Protein AF-A0A1G3B1I6-F1 (afdb_monomer)

Secondary structure (DSSP, 8-state):
-------EEETTT--EES-GGG-SSEEEGGG-EE-TTT--EESSTT---HHHHHH--EEETTT--EESSGGG-SSEEE----------------

Nearest PDB structures (foldseek):
  2apo-assembly1_B  TM=5.116E-01  e=6.589E+00  Methanocaldococcus jannaschii
  4ywl-assembly1_A  TM=2.552E-01  e=3.883E+00  Pyrococcus furiosus DSM 3638

Radius of gyration: 21.45 Å; Cα contacts (8 Å, |Δi|>4): 124; chains: 1; bounding box: 69×38×49 Å

Sequence (94 aa):
MAKASGSYICGTCGITTTGKGHLCNPVKLEKLTVCKHCGRLADNPRHVCVPMVLKVRYACGNCGRVATARTSLCNPQPIPKAIKKPTKVGARAR

pLDDT: mean 73.26, std 13.34, range [39.97, 92.62]

Mean predicted aligned error: 13.27 Å

Solvent-accessible surface area (backbone atoms only — not comparable to full-atom values): 6120 Å² total; per-residue (Å²): 136,88,78,73,87,48,55,23,27,19,76,85,76,67,54,71,38,63,54,64,89,83,38,96,41,64,37,54,50,91,58,44,43,70,37,91,82,76,72,46,77,31,75,49,97,81,68,78,49,74,72,47,61,76,55,40,41,25,30,16,78,85,76,68,53,71,28,68,49,56,88,80,38,96,43,60,36,76,54,87,73,88,70,79,72,85,74,80,77,75,83,76,88,130

Foldseek 3Di:
DPDDQFWWAAPVPRDIDSDPPPHPRTDGPVQWDQDPQPRDTDNDPLDQDPSNVVQWFWAAPPPRRTDNDPVVYPHTDGDDDPPPPPPPPDDDDD

Structure (mmCIF, N/CA/C/O backbone):
data_AF-A0A1G3B1I6-F1
#
_entry.id   AF-A0A1G3B1I6-F1
#
loop_
_atom_site.group_PDB
_atom_site.id
_atom_site.type_symbol
_atom_site.label_atom_id
_atom_site.label_alt_id
_atom_site.label_comp_id
_atom_site.label_asym_id
_atom_site.label_entity_id
_atom_site.label_seq_id
_atom_site.pdbx_PDB_ins_code
_atom_site.Cartn_x
_atom_site.Cartn_y
_atom_site.Cartn_z
_atom_site.occupancy
_atom_site.B_iso_or_equiv
_atom_site.auth_seq_id
_atom_site.auth_comp_id
_atom_site.auth_asym_id
_atom_site.auth_atom_id
_atom_site.pdbx_PDB_model_num
ATOM 1 N N . MET A 1 1 ? 32.570 3.166 -25.161 1.00 39.97 1 MET A N 1
ATOM 2 C CA . MET A 1 1 ? 31.651 3.602 -24.080 1.00 39.97 1 MET A CA 1
ATOM 3 C C . MET A 1 1 ? 30.945 2.376 -23.477 1.00 39.97 1 MET A C 1
ATOM 5 O O . MET A 1 1 ? 29.805 2.101 -23.827 1.00 39.97 1 MET A O 1
ATOM 9 N N . ALA A 1 2 ? 31.608 1.588 -22.622 1.00 43.97 2 ALA A N 1
ATOM 10 C CA . ALA A 1 2 ? 30.989 0.409 -21.996 1.00 43.97 2 ALA A CA 1
ATOM 11 C C . ALA A 1 2 ? 30.220 0.843 -20.737 1.00 43.97 2 ALA A C 1
ATOM 13 O O . ALA A 1 2 ? 30.799 1.225 -19.723 1.00 43.97 2 ALA A O 1
ATOM 14 N N . LYS A 1 3 ? 28.893 0.900 -20.851 1.00 45.50 3 LYS A N 1
ATOM 15 C CA . LYS A 1 3 ? 27.987 1.516 -19.878 1.00 45.50 3 LYS A CA 1
ATOM 16 C C . LYS A 1 3 ? 27.633 0.514 -18.772 1.00 45.50 3 LYS A C 1
ATOM 18 O O . LYS A 1 3 ? 26.852 -0.393 -19.017 1.00 45.50 3 LYS A O 1
ATOM 23 N N . ALA A 1 4 ? 28.196 0.731 -17.580 1.00 47.03 4 ALA A N 1
ATOM 24 C CA . ALA A 1 4 ? 27.761 0.271 -16.254 1.00 47.03 4 ALA A CA 1
ATOM 25 C C . ALA A 1 4 ? 26.998 -1.072 -16.197 1.00 47.03 4 ALA A C 1
ATOM 27 O O . ALA A 1 4 ? 25.768 -1.116 -16.319 1.00 47.03 4 ALA A O 1
ATOM 28 N N . SER A 1 5 ? 27.746 -2.137 -15.906 1.00 50.75 5 SER A N 1
ATOM 29 C CA . SER A 1 5 ? 27.283 -3.451 -15.451 1.00 50.75 5 SER A CA 1
ATOM 30 C C . SER A 1 5 ? 26.587 -3.352 -14.085 1.00 50.75 5 SER A C 1
ATOM 32 O O . SER A 1 5 ? 27.145 -3.710 -13.053 1.00 50.75 5 SER A O 1
ATOM 34 N N . GLY A 1 6 ? 25.373 -2.811 -14.068 1.00 60.44 6 GLY A N 1
ATOM 35 C CA . GLY A 1 6 ? 24.433 -2.973 -12.960 1.00 60.44 6 GLY A CA 1
ATOM 36 C C . GLY A 1 6 ? 23.471 -4.107 -13.293 1.00 60.44 6 GLY A C 1
ATOM 37 O O . GLY A 1 6 ? 23.063 -4.239 -14.444 1.00 60.44 6 GLY A O 1
ATOM 38 N N . SER A 1 7 ? 23.101 -4.935 -12.321 1.00 74.94 7 SER A N 1
ATOM 39 C CA . SER A 1 7 ? 22.022 -5.905 -12.500 1.00 74.94 7 SER A CA 1
ATOM 40 C C . SER A 1 7 ? 20.681 -5.163 -12.588 1.00 74.94 7 SER A C 1
ATOM 42 O O . SER A 1 7 ? 20.320 -4.351 -11.730 1.00 74.94 7 SER A O 1
ATOM 44 N N . TYR A 1 8 ? 19.946 -5.402 -13.667 1.00 75.38 8 TYR A N 1
ATOM 45 C CA . TYR A 1 8 ? 18.609 -4.870 -13.894 1.00 75.38 8 TYR A CA 1
ATOM 46 C C . TYR A 1 8 ? 17.602 -5.998 -13.759 1.00 75.38 8 TYR A C 1
ATOM 48 O O . TYR A 1 8 ? 17.816 -7.077 -14.301 1.00 75.38 8 TYR A O 1
ATOM 56 N N . ILE A 1 9 ? 16.493 -5.738 -13.079 1.00 76.44 9 ILE A N 1
ATOM 57 C CA . ILE A 1 9 ? 15.361 -6.651 -12.986 1.00 76.44 9 ILE A CA 1
ATOM 58 C C . ILE A 1 9 ? 14.177 -6.098 -13.771 1.00 76.44 9 ILE A C 1
ATOM 60 O O . ILE A 1 9 ? 13.882 -4.902 -13.743 1.00 76.44 9 ILE A O 1
ATOM 64 N N . CYS A 1 10 ? 13.495 -6.984 -14.481 1.00 75.00 10 CYS A N 1
ATOM 65 C CA . CYS A 1 10 ? 12.206 -6.727 -15.095 1.00 75.00 10 CYS A CA 1
ATOM 66 C C . CYS A 1 10 ? 11.169 -6.460 -13.999 1.00 75.00 10 CYS A C 1
ATOM 68 O O . CYS A 1 10 ? 10.780 -7.391 -13.295 1.00 75.00 10 CYS A O 1
ATOM 70 N N . GLY A 1 11 ? 10.661 -5.234 -13.874 1.00 68.50 11 GLY A N 1
ATOM 71 C CA . GLY A 1 11 ? 9.607 -4.933 -12.894 1.00 68.50 11 GLY A CA 1
ATOM 72 C C . GLY A 1 11 ? 8.299 -5.709 -13.132 1.00 68.50 11 GLY A C 1
ATOM 73 O O . GLY A 1 11 ? 7.504 -5.874 -12.214 1.00 68.50 11 GLY A O 1
ATOM 74 N N . THR A 1 12 ? 8.092 -6.210 -14.353 1.00 68.56 12 THR A N 1
ATOM 75 C CA . THR A 1 12 ? 6.887 -6.952 -14.759 1.00 68.56 12 THR A CA 1
ATOM 76 C C . THR A 1 12 ? 7.019 -8.460 -14.539 1.00 68.56 12 THR A C 1
ATOM 78 O O . THR A 1 12 ? 6.072 -9.115 -14.120 1.00 68.56 12 THR A O 1
ATOM 81 N N . CYS A 1 13 ? 8.196 -9.012 -14.832 1.00 68.56 13 CYS A N 1
ATOM 82 C CA . CYS A 1 13 ? 8.424 -10.449 -14.975 1.00 68.56 13 CYS A CA 1
ATOM 83 C C . CYS A 1 13 ? 9.482 -11.016 -14.014 1.00 68.56 13 CYS A C 1
ATOM 85 O O . CYS A 1 13 ? 9.630 -12.227 -13.912 1.00 68.56 13 CYS A O 1
ATOM 87 N N . GLY A 1 14 ? 10.219 -10.163 -13.297 1.00 68.12 14 GLY A N 1
ATOM 88 C CA . GLY A 1 14 ? 11.222 -10.570 -12.307 1.00 68.12 14 GLY A CA 1
ATOM 89 C C . GLY A 1 14 ? 12.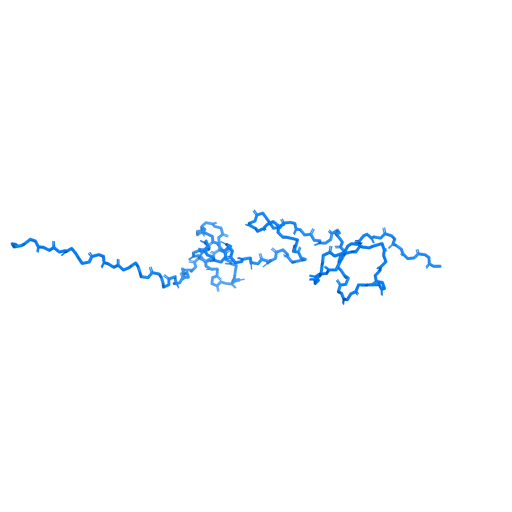541 -11.104 -12.880 1.00 68.12 14 GLY A C 1
ATOM 90 O O . GLY A 1 14 ? 13.446 -11.421 -12.113 1.00 68.12 14 GLY A O 1
ATOM 91 N N . ILE A 1 15 ? 12.688 -11.183 -14.206 1.00 73.75 15 ILE A N 1
ATOM 92 C CA . ILE A 1 15 ? 13.927 -11.635 -14.857 1.00 73.75 15 ILE A CA 1
ATOM 93 C C . ILE A 1 15 ? 15.041 -10.619 -14.607 1.00 73.75 15 ILE A C 1
ATOM 95 O O . ILE A 1 15 ? 14.844 -9.422 -14.815 1.00 73.75 15 ILE A O 1
ATOM 99 N N . THR A 1 16 ? 16.210 -11.104 -14.186 1.00 70.56 16 THR A N 1
ATOM 100 C CA . THR A 1 16 ? 17.396 -10.275 -13.947 1.00 70.56 16 THR A CA 1
ATOM 101 C C . THR A 1 16 ? 18.383 -10.417 -15.103 1.00 70.56 16 THR A C 1
ATOM 103 O O . THR A 1 16 ? 18.672 -11.525 -15.541 1.00 70.56 16 THR A O 1
ATOM 106 N N . THR A 1 17 ? 18.906 -9.302 -15.603 1.00 74.75 17 THR A N 1
ATOM 107 C CA . THR A 1 17 ? 19.908 -9.254 -16.673 1.00 74.75 17 THR A CA 1
ATOM 108 C C . THR A 1 17 ? 20.929 -8.154 -16.404 1.00 74.75 17 THR A C 1
ATOM 110 O O . THR A 1 17 ? 20.665 -7.183 -15.697 1.00 74.75 17 THR A O 1
ATOM 113 N N . THR A 1 18 ? 22.119 -8.295 -16.971 1.00 71.62 18 THR A N 1
ATOM 114 C CA . THR A 1 18 ? 23.198 -7.300 -16.922 1.00 71.62 18 THR A CA 1
ATOM 115 C C . THR A 1 18 ? 22.974 -6.129 -17.885 1.00 71.62 18 THR A C 1
ATOM 117 O O . THR A 1 18 ? 23.659 -5.112 -17.778 1.00 71.62 18 THR A O 1
ATOM 120 N N . GLY A 1 19 ? 22.002 -6.228 -18.803 1.00 66.56 19 GLY A N 1
ATOM 121 C CA . GLY A 1 19 ? 21.730 -5.221 -19.831 1.00 66.56 19 GLY A CA 1
ATOM 122 C C . GLY A 1 19 ? 20.279 -4.734 -19.849 1.00 66.56 19 GLY A C 1
ATOM 123 O O . GLY A 1 19 ? 19.341 -5.520 -19.898 1.00 66.56 19 GLY A O 1
ATOM 124 N N . LYS A 1 20 ? 20.078 -3.410 -19.894 1.00 66.50 20 LYS A N 1
ATOM 125 C CA . LYS A 1 20 ? 18.735 -2.790 -19.940 1.00 66.50 20 LYS A CA 1
ATOM 126 C C . LYS A 1 20 ? 17.933 -3.132 -21.202 1.00 66.50 20 LYS A C 1
ATOM 128 O O . LYS A 1 20 ? 16.712 -3.092 -21.159 1.00 66.50 20 LYS A O 1
ATOM 133 N N . GLY A 1 21 ? 18.618 -3.417 -22.314 1.00 68.94 21 GLY A N 1
ATOM 134 C CA . GLY A 1 21 ? 18.019 -3.504 -23.653 1.00 68.94 21 GLY A CA 1
ATOM 135 C C . GLY A 1 21 ? 17.055 -4.673 -23.865 1.00 68.94 21 GLY A C 1
ATOM 136 O O . GLY A 1 21 ? 16.268 -4.632 -24.800 1.00 68.94 21 GLY A O 1
ATOM 137 N N . HIS A 1 22 ? 17.080 -5.683 -22.992 1.00 69.69 22 HIS A N 1
ATOM 138 C CA . HIS A 1 22 ? 16.230 -6.875 -23.103 1.00 69.69 22 HIS A CA 1
ATOM 139 C C . HIS A 1 22 ? 15.038 -6.873 -22.137 1.00 69.69 22 HIS A C 1
ATOM 141 O O . HIS A 1 22 ? 14.300 -7.852 -22.072 1.00 69.69 22 HIS A O 1
ATOM 147 N N . LEU A 1 23 ? 14.851 -5.806 -21.353 1.00 75.50 23 LEU A N 1
ATOM 148 C CA . LEU A 1 23 ? 13.791 -5.733 -20.351 1.00 75.50 23 LEU A CA 1
ATOM 149 C C . LEU A 1 23 ? 12.673 -4.794 -20.792 1.00 75.50 23 LEU A C 1
ATOM 151 O O . LEU A 1 23 ? 12.924 -3.637 -21.111 1.00 75.50 23 LEU A O 1
ATOM 155 N N . CYS A 1 24 ? 11.426 -5.261 -20.691 1.00 76.06 24 CYS A N 1
ATOM 156 C CA . CYS A 1 24 ? 10.237 -4.439 -20.934 1.00 76.06 24 CYS A CA 1
ATOM 157 C C . CYS A 1 24 ? 10.114 -3.277 -19.931 1.00 76.06 24 CYS A C 1
ATOM 159 O O . CYS A 1 24 ? 9.620 -2.210 -20.274 1.00 76.06 24 CYS A O 1
ATOM 161 N N . ASN A 1 25 ? 10.564 -3.490 -18.688 1.00 73.00 25 ASN A N 1
ATOM 162 C CA . ASN A 1 25 ? 10.593 -2.477 -17.633 1.00 73.00 25 ASN A CA 1
ATOM 163 C C . ASN A 1 25 ? 11.871 -2.632 -16.781 1.00 73.00 25 ASN A C 1
ATOM 165 O O . ASN A 1 25 ? 11.844 -3.356 -15.780 1.00 73.00 25 ASN A O 1
ATOM 169 N N . PRO A 1 26 ? 13.007 -2.037 -17.195 1.00 74.81 26 PRO A N 1
ATOM 170 C CA . PRO A 1 26 ? 14.285 -2.194 -16.509 1.00 74.81 26 PRO A CA 1
ATOM 171 C C . PRO A 1 26 ? 14.334 -1.383 -15.210 1.00 74.81 26 PRO A C 1
ATOM 173 O O . PRO A 1 26 ? 14.441 -0.155 -15.230 1.00 74.81 26 PRO A O 1
ATOM 176 N N . VAL A 1 27 ? 14.361 -2.074 -14.072 1.00 74.50 27 VAL A N 1
ATOM 177 C CA . VAL A 1 27 ? 14.557 -1.466 -12.750 1.00 74.50 27 VAL A CA 1
ATOM 178 C C . VAL A 1 27 ? 15.930 -1.872 -12.210 1.00 74.50 27 VAL A C 1
ATOM 180 O O . VAL A 1 27 ? 16.327 -3.029 -12.304 1.00 74.50 27 VAL A O 1
ATOM 183 N N . LYS A 1 28 ? 16.704 -0.923 -11.674 1.00 76.62 28 LYS A N 1
ATOM 184 C CA . LYS A 1 28 ? 18.032 -1.208 -11.093 1.00 76.62 28 LYS A CA 1
ATOM 185 C C . LYS A 1 28 ? 17.891 -1.979 -9.788 1.00 76.62 28 LYS A C 1
ATOM 187 O O . LYS A 1 28 ? 17.241 -1.449 -8.892 1.00 76.62 28 LYS A O 1
ATOM 192 N N . LEU A 1 29 ? 18.568 -3.122 -9.636 1.00 71.00 29 LEU A N 1
ATOM 193 C CA . LEU A 1 29 ? 18.493 -3.930 -8.410 1.00 71.00 29 LEU A CA 1
ATOM 194 C C . LEU A 1 29 ? 18.803 -3.124 -7.139 1.00 71.00 29 LEU A C 1
ATOM 196 O O . LEU A 1 29 ? 18.097 -3.261 -6.149 1.00 71.00 29 LEU A O 1
ATOM 200 N N . GLU A 1 30 ? 19.790 -2.223 -7.197 1.00 70.62 30 GLU A N 1
ATOM 201 C CA . GLU A 1 30 ? 20.209 -1.358 -6.078 1.00 70.62 30 GLU A CA 1
ATOM 202 C C . GLU A 1 30 ? 19.099 -0.435 -5.548 1.00 70.62 30 GLU A C 1
ATOM 204 O O . GLU A 1 30 ? 19.191 0.073 -4.434 1.00 70.62 30 GLU A O 1
ATOM 209 N N . LYS A 1 31 ? 18.058 -0.180 -6.349 1.00 69.31 31 LYS A N 1
ATOM 210 C CA . LYS A 1 31 ? 16.926 0.668 -5.956 1.00 69.31 31 LYS A CA 1
ATOM 211 C C . LYS A 1 31 ? 15.736 -0.129 -5.429 1.00 69.31 31 LYS A C 1
ATOM 213 O O . LYS A 1 31 ? 14.818 0.484 -4.888 1.00 69.31 31 LYS A O 1
ATOM 218 N N . LEU A 1 32 ? 15.716 -1.455 -5.589 1.00 73.62 32 LEU A N 1
ATOM 219 C CA . LEU A 1 32 ? 14.617 -2.263 -5.070 1.00 73.62 32 LEU A CA 1
ATOM 220 C C . LEU A 1 32 ? 14.875 -2.618 -3.610 1.00 73.62 32 LEU A C 1
ATOM 222 O O . LEU A 1 32 ? 15.951 -3.062 -3.221 1.00 73.62 32 LEU A O 1
ATOM 226 N N . THR A 1 33 ? 13.833 -2.472 -2.805 1.00 73.06 33 THR A N 1
ATOM 227 C CA . THR A 1 33 ? 13.820 -2.890 -1.405 1.00 73.06 33 THR A CA 1
ATOM 228 C C . THR A 1 33 ? 12.866 -4.066 -1.245 1.00 73.06 33 THR A C 1
ATOM 23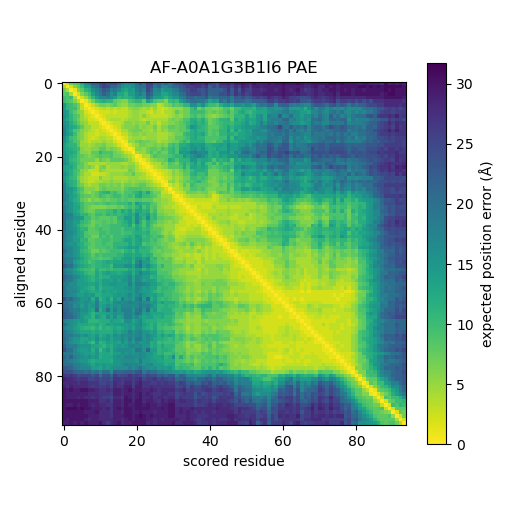0 O O . THR A 1 33 ? 11.801 -4.110 -1.863 1.00 73.06 33 THR A O 1
ATOM 233 N N . VAL A 1 34 ? 13.239 -5.055 -0.429 1.00 76.75 34 VAL A N 1
ATOM 234 C CA . VAL A 1 34 ? 12.349 -6.181 -0.118 1.00 76.75 34 VAL A CA 1
ATOM 235 C C . VAL A 1 34 ? 11.315 -5.713 0.899 1.00 76.75 34 VAL A C 1
ATOM 237 O O . VAL A 1 34 ? 11.652 -5.311 2.017 1.00 76.75 34 VAL A O 1
ATOM 240 N N . CYS A 1 35 ? 10.036 -5.780 0.538 1.00 80.12 35 CYS A N 1
ATOM 241 C CA . CYS A 1 35 ? 8.968 -5.481 1.478 1.00 80.12 35 CYS A CA 1
ATOM 242 C C . CYS A 1 35 ? 8.886 -6.585 2.544 1.00 80.12 35 CYS A C 1
ATOM 244 O O . CYS A 1 35 ? 8.516 -7.718 2.244 1.00 80.12 35 CYS A O 1
ATOM 246 N N . LYS A 1 36 ? 9.133 -6.247 3.815 1.00 77.88 36 LYS A N 1
ATOM 247 C CA . LYS A 1 36 ? 9.049 -7.196 4.947 1.00 77.88 36 LYS A CA 1
ATOM 248 C C . LYS A 1 36 ? 7.653 -7.802 5.163 1.00 77.88 36 LYS A C 1
ATOM 250 O O . LYS A 1 36 ? 7.519 -8.772 5.898 1.00 77.88 36 LYS A O 1
ATOM 255 N N . HIS A 1 37 ? 6.609 -7.222 4.567 1.00 75.88 37 HIS A N 1
ATOM 256 C CA . HIS A 1 37 ? 5.230 -7.684 4.738 1.00 75.88 37 HIS A CA 1
ATOM 257 C C . HIS A 1 37 ? 4.767 -8.687 3.679 1.00 75.88 37 HIS A C 1
ATOM 259 O O . HIS A 1 37 ? 3.960 -9.552 4.007 1.00 75.88 37 HIS A O 1
ATOM 265 N N . CYS A 1 38 ? 5.232 -8.572 2.431 1.00 78.88 38 CYS A N 1
ATOM 266 C CA . CYS A 1 38 ? 4.830 -9.465 1.336 1.00 78.88 38 CYS A CA 1
ATOM 267 C C . CYS A 1 38 ? 5.999 -10.211 0.679 1.00 78.88 38 CYS A C 1
ATOM 269 O O . CYS A 1 38 ? 5.762 -11.030 -0.201 1.00 78.88 38 CYS A O 1
ATOM 271 N N . GLY A 1 39 ? 7.247 -9.913 1.054 1.00 75.69 39 GLY A N 1
ATOM 272 C CA . GLY A 1 39 ? 8.452 -10.527 0.490 1.00 75.69 39 GLY A CA 1
ATOM 273 C C . GLY A 1 39 ? 8.772 -10.110 -0.948 1.00 75.69 39 GLY A C 1
ATOM 274 O O . GLY A 1 39 ? 9.770 -10.556 -1.502 1.00 75.69 39 GLY A O 1
ATOM 275 N N . ARG A 1 40 ? 7.951 -9.253 -1.570 1.00 76.06 40 ARG A N 1
ATOM 276 C CA . ARG A 1 40 ? 8.155 -8.801 -2.948 1.00 76.06 40 ARG A CA 1
ATOM 277 C C . ARG A 1 40 ? 9.125 -7.619 -2.994 1.00 76.06 40 ARG A C 1
ATOM 279 O O . ARG A 1 40 ? 9.153 -6.783 -2.087 1.00 76.06 40 ARG A O 1
ATOM 286 N N . LEU A 1 41 ? 9.907 -7.562 -4.068 1.00 76.81 41 LEU A N 1
ATOM 287 C CA . LEU A 1 41 ? 10.758 -6.423 -4.378 1.00 76.81 41 LEU A CA 1
ATOM 288 C C . LEU A 1 41 ? 9.886 -5.236 -4.802 1.00 76.81 41 LEU A C 1
ATOM 290 O O . LEU A 1 41 ? 9.055 -5.358 -5.703 1.00 76.81 41 LEU A O 1
ATOM 294 N N . ALA A 1 42 ? 10.073 -4.104 -4.136 1.00 73.12 42 ALA A N 1
ATOM 295 C CA . ALA A 1 42 ? 9.400 -2.852 -4.427 1.00 73.12 42 ALA A CA 1
ATOM 296 C C . ALA A 1 42 ? 10.434 -1.796 -4.816 1.00 73.12 42 ALA A C 1
ATOM 298 O O . ALA A 1 42 ? 11.437 -1.612 -4.127 1.00 73.12 42 ALA A O 1
ATOM 299 N N . ASP A 1 43 ? 10.175 -1.090 -5.910 1.00 72.69 43 ASP A N 1
ATOM 300 C CA . ASP A 1 43 ? 10.978 0.043 -6.373 1.00 72.69 43 ASP A CA 1
ATOM 301 C C . ASP A 1 43 ? 10.715 1.314 -5.546 1.00 72.69 43 ASP A C 1
ATOM 303 O O . ASP A 1 43 ? 11.563 2.199 -5.464 1.00 72.69 43 ASP A O 1
ATOM 307 N N . ASN A 1 44 ? 9.546 1.385 -4.899 1.00 71.75 44 ASN A N 1
ATOM 308 C CA . ASN A 1 44 ? 9.123 2.521 -4.095 1.00 71.75 44 ASN A CA 1
ATOM 309 C C . ASN A 1 44 ? 9.117 2.201 -2.591 1.00 71.75 44 ASN A C 1
ATOM 311 O O . ASN A 1 44 ? 8.456 1.248 -2.167 1.00 71.75 44 ASN A O 1
ATOM 315 N N . PRO A 1 45 ? 9.703 3.066 -1.740 1.00 70.00 45 PRO A N 1
ATOM 316 C CA . PRO A 1 45 ? 9.649 2.908 -0.283 1.00 70.00 45 PRO A CA 1
ATOM 317 C C . PRO A 1 45 ? 8.234 3.106 0.289 1.00 70.00 45 PRO A C 1
ATOM 319 O O . PRO A 1 45 ? 7.968 2.768 1.440 1.00 70.00 45 PRO A O 1
ATOM 322 N N . ARG A 1 46 ? 7.310 3.660 -0.509 1.00 73.00 46 ARG A N 1
ATOM 323 C CA . ARG A 1 46 ? 5.885 3.827 -0.180 1.00 73.00 46 ARG A CA 1
ATOM 324 C C . ARG A 1 46 ? 5.004 2.669 -0.663 1.00 73.00 46 ARG A C 1
ATOM 326 O O . ARG A 1 46 ? 3.787 2.807 -0.684 1.00 73.00 46 ARG A O 1
ATOM 333 N N . HIS A 1 47 ? 5.592 1.541 -1.052 1.00 79.56 47 HIS A N 1
ATOM 334 C CA . HIS A 1 47 ? 4.837 0.364 -1.462 1.00 79.56 47 HIS A CA 1
ATOM 335 C C . HIS A 1 47 ? 3.896 -0.126 -0.350 1.00 79.56 47 HIS A C 1
ATOM 337 O O . HIS A 1 47 ? 4.337 -0.477 0.745 1.00 79.56 47 HIS A O 1
ATOM 343 N N . VAL A 1 48 ? 2.599 -0.193 -0.655 1.00 80.62 48 VAL A N 1
ATOM 344 C CA . VAL A 1 48 ? 1.580 -0.764 0.230 1.00 80.62 48 VAL A CA 1
ATOM 345 C C . VAL A 1 48 ? 1.072 -2.057 -0.399 1.00 80.62 48 VAL A C 1
ATOM 347 O O . VAL A 1 48 ? 0.370 -2.041 -1.406 1.00 80.62 48 VAL A O 1
ATOM 350 N N . CYS A 1 49 ? 1.441 -3.193 0.187 1.00 81.62 49 CYS A N 1
ATOM 351 C CA . CYS A 1 49 ? 0.986 -4.500 -0.276 1.00 81.62 49 CYS A CA 1
ATOM 352 C C . CYS A 1 49 ? -0.394 -4.859 0.293 1.00 81.62 49 CYS A C 1
ATOM 354 O O . CYS A 1 49 ? -0.777 -4.401 1.370 1.00 81.62 49 CYS A O 1
ATOM 356 N N . VAL A 1 50 ? -1.112 -5.755 -0.390 1.00 80.69 50 VAL A N 1
ATOM 357 C CA . VAL A 1 50 ? -2.415 -6.294 0.049 1.00 80.69 50 VAL A CA 1
ATOM 358 C C . VAL A 1 50 ? -2.433 -6.711 1.534 1.00 80.69 50 VAL A C 1
ATOM 360 O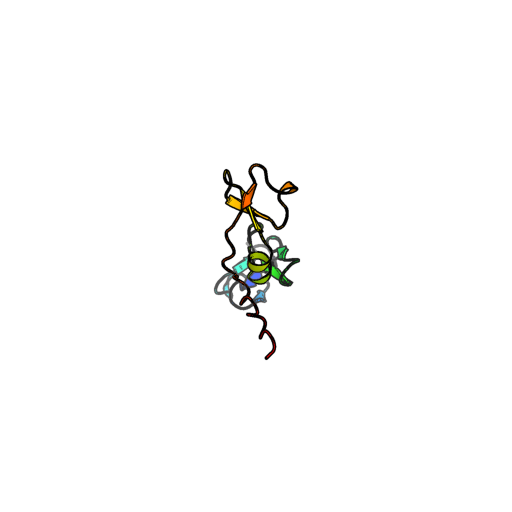 O . VAL A 1 50 ? -3.296 -6.221 2.268 1.00 80.69 50 VAL A O 1
ATOM 363 N N . PRO A 1 51 ? -1.483 -7.524 2.051 1.00 81.44 51 PRO A N 1
ATOM 364 C CA . PRO A 1 51 ? -1.494 -7.899 3.467 1.00 81.44 51 PRO A CA 1
ATOM 365 C C . PRO A 1 51 ? -1.267 -6.713 4.417 1.00 81.44 51 PRO A C 1
ATOM 367 O O . PRO A 1 51 ? -1.713 -6.755 5.565 1.00 81.44 51 PRO A O 1
ATOM 370 N N . MET A 1 52 ? -0.600 -5.647 3.969 1.00 81.50 52 MET A N 1
ATOM 371 C CA . MET A 1 52 ? -0.402 -4.431 4.757 1.00 81.50 52 MET A CA 1
ATOM 372 C C . MET A 1 52 ? -1.688 -3.599 4.822 1.00 81.50 52 MET A C 1
ATOM 374 O O . MET A 1 52 ? -2.061 -3.177 5.917 1.00 81.50 52 MET A O 1
ATOM 378 N N . VAL A 1 53 ? -2.423 -3.448 3.711 1.00 82.19 53 VAL A N 1
ATOM 379 C CA . VAL A 1 53 ? -3.739 -2.768 3.682 1.00 82.19 53 VAL A CA 1
ATOM 380 C C . VAL A 1 53 ? -4.722 -3.416 4.667 1.00 82.19 53 VAL A C 1
ATOM 382 O O . VAL A 1 53 ? -5.429 -2.734 5.411 1.00 82.19 53 VAL A O 1
ATOM 385 N N . LEU A 1 54 ? -4.714 -4.748 4.756 1.00 80.94 54 LEU A N 1
ATOM 386 C CA . LEU A 1 54 ? -5.562 -5.482 5.699 1.00 80.94 54 LEU A CA 1
ATOM 387 C C . LEU A 1 54 ? -5.200 -5.232 7.167 1.00 80.94 54 LEU A C 1
ATOM 389 O O . LEU A 1 54 ? -6.063 -5.362 8.038 1.00 80.94 54 LEU A O 1
ATOM 393 N N . LYS A 1 55 ? -3.961 -4.836 7.471 1.00 83.06 55 LYS A N 1
ATOM 394 C CA . LYS A 1 55 ? -3.486 -4.603 8.844 1.00 83.06 55 LYS A CA 1
ATOM 395 C C . LYS A 1 55 ? -3.561 -3.135 9.258 1.00 83.06 55 LYS A C 1
ATOM 397 O O . LYS A 1 55 ? -3.918 -2.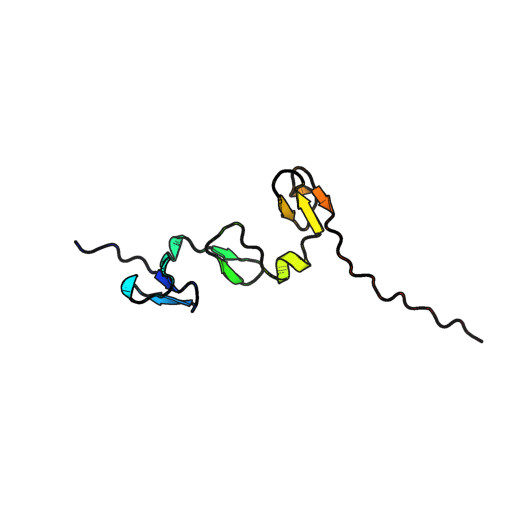873 10.405 1.00 83.06 55 LYS A O 1
ATOM 402 N N . VAL A 1 56 ? -3.311 -2.178 8.361 1.00 87.19 56 VAL A N 1
ATOM 403 C CA . VAL A 1 56 ? -3.326 -0.736 8.692 1.00 87.19 56 VAL A CA 1
ATOM 404 C C . VAL A 1 56 ? -4.689 -0.300 9.214 1.00 87.19 56 VAL A C 1
ATOM 406 O O . VAL A 1 56 ? -5.710 -0.679 8.658 1.00 87.19 56 VAL A O 1
ATOM 409 N N . ARG A 1 57 ? -4.731 0.443 10.318 1.00 86.69 57 ARG A N 1
ATOM 410 C CA . ARG A 1 57 ? -5.987 0.892 10.951 1.00 86.69 57 ARG A CA 1
ATOM 411 C C . ARG A 1 57 ? -6.123 2.407 10.961 1.00 86.69 57 ARG A C 1
ATOM 413 O O . ARG A 1 57 ? -7.213 2.911 11.213 1.00 86.69 57 ARG A O 1
ATOM 420 N N . TYR A 1 58 ? -5.028 3.103 10.684 1.00 89.31 58 TYR A N 1
ATOM 421 C CA . TYR A 1 58 ? -4.942 4.546 10.759 1.00 89.31 58 TYR A CA 1
ATOM 422 C C . TYR A 1 58 ? -4.228 5.087 9.522 1.00 89.31 58 TYR A C 1
ATOM 424 O O . TYR A 1 58 ? -3.282 4.471 9.023 1.00 89.31 58 TYR A O 1
ATOM 432 N N . ALA A 1 59 ? -4.678 6.241 9.049 1.00 89.19 59 ALA A N 1
ATOM 433 C CA . ALA A 1 59 ? -4.035 7.052 8.026 1.00 89.19 59 ALA A CA 1
ATOM 434 C C . ALA A 1 59 ? -3.700 8.421 8.621 1.00 89.19 59 ALA A C 1
ATOM 436 O O . ALA A 1 59 ? -4.418 8.919 9.479 1.00 89.19 59 ALA A O 1
ATOM 437 N N . CYS A 1 60 ? -2.606 9.040 8.195 1.00 90.81 60 CYS A N 1
ATOM 438 C CA . CYS A 1 60 ? -2.268 10.389 8.616 1.00 90.81 60 CYS A CA 1
ATOM 439 C C . CYS A 1 60 ? -3.129 11.391 7.847 1.00 90.81 60 CYS A C 1
ATOM 441 O O . CYS A 1 60 ? -3.024 11.443 6.621 1.00 90.81 60 CYS A O 1
ATOM 443 N N . GLY A 1 61 ? -3.900 12.219 8.552 1.00 89.25 61 GLY A N 1
ATOM 444 C CA . GLY A 1 61 ? -4.721 13.266 7.932 1.00 89.25 61 GLY A CA 1
ATOM 445 C C . GLY A 1 61 ? -3.910 14.324 7.172 1.00 89.25 61 GLY A C 1
ATOM 446 O O . GLY A 1 61 ? -4.418 14.908 6.227 1.00 89.25 61 GLY A O 1
ATOM 447 N N . ASN A 1 62 ? -2.635 14.529 7.532 1.00 90.00 62 ASN A N 1
ATOM 448 C CA . ASN A 1 62 ? -1.803 15.578 6.927 1.00 90.00 62 ASN A CA 1
ATOM 449 C C . ASN A 1 62 ? -0.969 15.092 5.734 1.00 90.00 62 ASN A C 1
ATOM 451 O O . ASN A 1 62 ? -0.755 15.841 4.791 1.00 90.00 62 ASN A O 1
ATOM 455 N N . CYS A 1 63 ? -0.435 13.866 5.784 1.00 87.50 63 CYS A N 1
ATOM 456 C CA . CYS A 1 63 ? 0.532 13.380 4.785 1.00 87.50 63 CYS A CA 1
ATOM 457 C C . CYS A 1 63 ? 0.136 12.062 4.106 1.00 87.50 63 CYS A C 1
ATOM 459 O O . CYS A 1 63 ? 0.925 11.506 3.342 1.00 87.50 63 CYS A O 1
ATOM 461 N N . GLY A 1 64 ? -1.044 11.516 4.417 1.00 83.81 64 GLY A N 1
ATOM 462 C CA . GLY A 1 64 ? -1.572 10.299 3.792 1.00 83.81 64 GLY A CA 1
ATOM 463 C C . GLY A 1 64 ? -0.842 9.000 4.159 1.00 83.81 64 GLY A C 1
ATOM 464 O O . GLY A 1 64 ? -1.138 7.946 3.602 1.00 83.81 64 GLY A O 1
ATOM 465 N N . ARG A 1 65 ? 0.120 9.029 5.092 1.00 86.38 65 ARG A N 1
ATOM 466 C CA . ARG A 1 65 ? 0.858 7.826 5.514 1.00 86.38 65 ARG A CA 1
ATOM 467 C C . ARG A 1 65 ? -0.054 6.872 6.287 1.00 86.38 65 ARG A C 1
ATOM 469 O O . ARG A 1 65 ? -0.773 7.314 7.173 1.00 86.38 65 ARG A O 1
ATOM 476 N N . VAL A 1 66 ? 0.006 5.573 6.005 1.00 88.12 66 VAL A N 1
ATOM 477 C CA . VAL A 1 66 ? -0.811 4.554 6.687 1.00 88.12 66 VAL A CA 1
ATOM 478 C C . VAL A 1 66 ? 0.001 3.758 7.706 1.00 88.12 66 VAL A C 1
ATOM 480 O O . VAL A 1 66 ? 1.176 3.467 7.479 1.00 88.12 66 VAL A O 1
ATOM 483 N N . ALA A 1 67 ? -0.622 3.394 8.826 1.00 86.75 67 ALA A N 1
ATOM 484 C CA . ALA A 1 67 ? 0.003 2.594 9.875 1.00 86.75 67 ALA A CA 1
ATOM 485 C C . ALA A 1 67 ? -0.998 1.690 10.609 1.00 86.75 67 ALA A C 1
ATOM 487 O O . ALA A 1 67 ? -2.217 1.890 10.604 1.00 86.75 67 ALA A O 1
ATOM 488 N N . THR A 1 68 ? -0.466 0.660 11.264 1.00 87.00 68 THR A N 1
ATOM 489 C CA . THR A 1 68 ? -1.216 -0.214 12.178 1.00 87.00 68 THR A CA 1
ATOM 490 C C . THR A 1 68 ? -1.434 0.441 13.542 1.00 87.00 68 THR A C 1
ATOM 492 O O . THR A 1 68 ? -2.473 0.217 14.162 1.00 87.00 68 THR A O 1
ATOM 495 N N . ALA A 1 69 ? -0.493 1.281 13.981 1.00 87.19 69 ALA A N 1
ATOM 496 C CA . ALA A 1 69 ? -0.504 1.974 15.263 1.00 87.19 69 ALA A CA 1
ATOM 497 C C . ALA A 1 69 ? -0.641 3.494 15.087 1.00 87.19 69 ALA A C 1
ATOM 499 O O . ALA A 1 69 ? -0.100 4.073 14.146 1.00 87.19 69 ALA A O 1
ATOM 500 N N . ARG A 1 70 ? -1.335 4.144 16.031 1.00 88.19 70 ARG A N 1
ATOM 501 C CA . ARG A 1 70 ? -1.502 5.609 16.056 1.00 88.19 70 ARG A CA 1
ATOM 502 C C . ARG A 1 70 ? -0.189 6.344 16.323 1.00 88.19 70 ARG A C 1
ATOM 504 O O . ARG A 1 70 ? 0.038 7.390 15.738 1.00 88.19 70 ARG A O 1
ATOM 511 N N . THR A 1 71 ? 0.682 5.764 17.150 1.00 88.94 71 THR A N 1
ATOM 512 C CA . THR A 1 71 ? 1.986 6.333 17.541 1.00 88.94 71 THR A CA 1
ATOM 513 C C . THR A 1 71 ? 2.963 6.476 16.377 1.00 88.94 71 THR A C 1
ATOM 515 O O . THR A 1 71 ? 3.927 7.223 16.467 1.00 88.94 71 THR A O 1
ATOM 518 N N . SER A 1 72 ? 2.723 5.776 15.267 1.00 87.25 72 SER A N 1
ATOM 519 C CA . SER A 1 72 ? 3.564 5.839 14.070 1.00 87.25 72 SER A CA 1
ATOM 520 C C . SER A 1 72 ? 3.172 6.965 13.102 1.00 87.25 72 SER A C 1
ATOM 522 O O . SER A 1 72 ? 3.742 7.044 12.010 1.00 87.25 72 SER A O 1
ATOM 524 N N . LEU A 1 73 ? 2.183 7.800 13.450 1.00 89.88 73 LEU A N 1
ATOM 525 C CA . LEU A 1 73 ? 1.629 8.850 12.594 1.00 89.88 73 LEU A CA 1
ATOM 526 C C . LEU A 1 73 ? 1.595 10.197 13.323 1.00 89.88 73 LEU A C 1
ATOM 528 O O . LEU A 1 73 ? 1.313 10.257 14.512 1.00 89.88 73 LEU A O 1
ATOM 532 N N . CYS A 1 74 ? 1.813 11.279 12.574 1.00 91.00 74 CYS A N 1
ATOM 533 C CA . CYS A 1 74 ? 1.774 12.646 13.100 1.00 91.00 74 CYS A CA 1
ATOM 534 C C . CYS A 1 74 ? 0.345 13.096 13.448 1.00 91.00 74 CYS A C 1
ATOM 536 O O . CYS A 1 74 ? 0.133 13.737 14.467 1.00 91.00 74 CYS A O 1
ATOM 538 N N . ASN A 1 75 ? -0.635 12.751 12.603 1.00 92.62 75 ASN A N 1
ATOM 539 C CA . ASN A 1 75 ? -2.056 13.036 12.822 1.00 92.62 75 ASN A CA 1
ATOM 540 C C . ASN A 1 75 ? -2.902 11.791 12.487 1.00 92.62 75 ASN A C 1
ATOM 542 O O . ASN A 1 75 ? -3.401 11.676 11.364 1.00 92.62 75 ASN A O 1
ATOM 546 N N . PRO A 1 76 ? -3.001 10.810 13.400 1.00 90.88 76 PRO A N 1
ATOM 547 C CA . PRO A 1 76 ? -3.668 9.540 13.135 1.00 90.88 76 PRO A CA 1
ATOM 548 C C . PRO A 1 76 ? -5.194 9.688 13.035 1.00 90.88 76 PRO A C 1
ATOM 550 O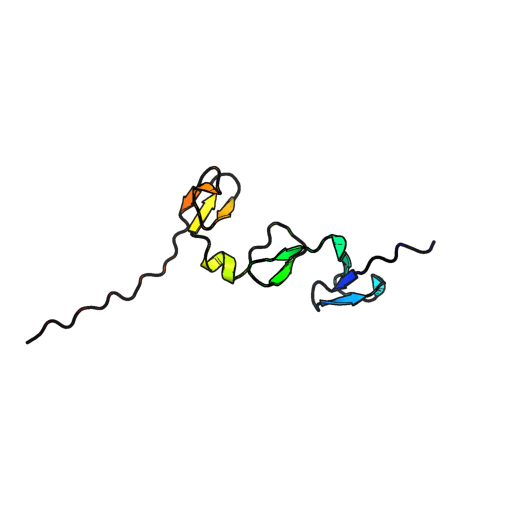 O . PRO A 1 76 ? -5.873 9.908 14.033 1.00 90.88 76 PRO A O 1
ATOM 553 N N . GLN A 1 77 ? -5.733 9.451 11.841 1.00 89.94 77 GLN A N 1
ATOM 554 C CA . GLN A 1 77 ? -7.161 9.341 11.553 1.00 89.94 77 GLN A CA 1
ATOM 555 C C . GLN A 1 77 ? -7.546 7.868 11.337 1.00 89.94 77 GLN A C 1
ATOM 557 O O . GLN A 1 77 ? -6.834 7.145 10.632 1.00 89.94 77 GLN A O 1
ATOM 562 N N . PRO A 1 78 ? -8.628 7.368 11.954 1.00 89.25 78 PRO A N 1
ATOM 563 C CA . PRO A 1 78 ? -9.053 5.982 11.792 1.00 89.25 78 PRO A CA 1
ATOM 564 C C . PRO A 1 78 ? -9.557 5.722 10.369 1.00 89.25 78 PRO A C 1
ATOM 566 O O . PRO A 1 78 ? -10.352 6.484 9.828 1.00 89.25 78 PRO A O 1
ATOM 569 N N . ILE A 1 79 ? -9.127 4.607 9.779 1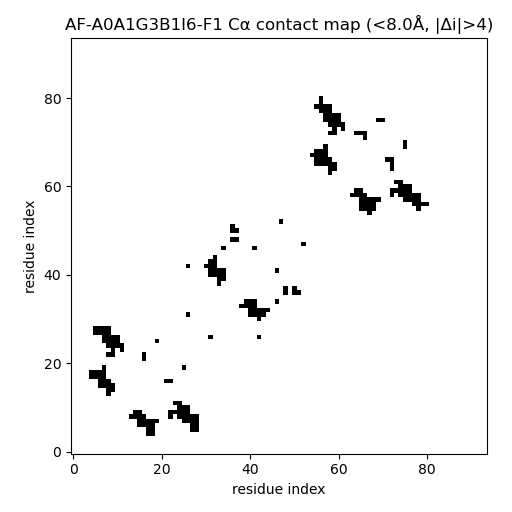.00 84.88 79 ILE A N 1
ATOM 570 C CA . ILE A 1 79 ? -9.666 4.129 8.503 1.00 84.88 79 ILE A CA 1
ATOM 571 C C . ILE A 1 79 ? -10.859 3.220 8.834 1.00 84.88 79 ILE A C 1
ATOM 573 O O . ILE A 1 79 ? -10.657 2.192 9.497 1.00 84.88 79 ILE A O 1
ATOM 577 N N . PRO A 1 80 ? -12.093 3.549 8.411 1.00 74.25 80 PRO A N 1
ATOM 578 C CA . PRO A 1 80 ? -13.251 2.707 8.674 1.00 74.25 80 PRO A CA 1
ATOM 579 C C . PRO A 1 80 ? -13.114 1.383 7.914 1.00 74.25 80 PRO A C 1
ATOM 581 O O . PRO A 1 80 ? -13.358 1.290 6.715 1.00 74.25 80 PRO A O 1
ATOM 584 N N . LYS A 1 81 ? -12.724 0.321 8.625 1.00 66.19 81 LYS A N 1
ATOM 585 C CA . LYS A 1 81 ? -12.847 -1.048 8.121 1.00 66.19 81 LYS A CA 1
ATOM 586 C C . LYS A 1 81 ? -14.277 -1.490 8.360 1.00 66.19 81 LYS A C 1
ATOM 588 O O . LYS A 1 81 ? -14.618 -1.878 9.476 1.00 66.19 81 LYS A O 1
ATOM 593 N N . ALA A 1 82 ? -15.111 -1.432 7.330 1.00 55.56 82 ALA A N 1
ATOM 594 C CA . ALA A 1 82 ? -16.429 -2.050 7.343 1.00 55.56 82 ALA A CA 1
ATOM 595 C C . ALA A 1 82 ? -16.286 -3.583 7.352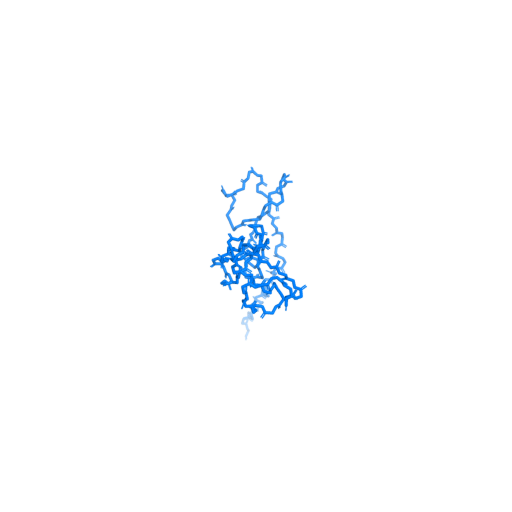 1.00 55.56 82 ALA A C 1
ATOM 597 O O . ALA A 1 82 ? -16.568 -4.258 6.374 1.00 55.56 82 ALA A O 1
ATOM 598 N N . ILE A 1 83 ? -15.818 -4.150 8.462 1.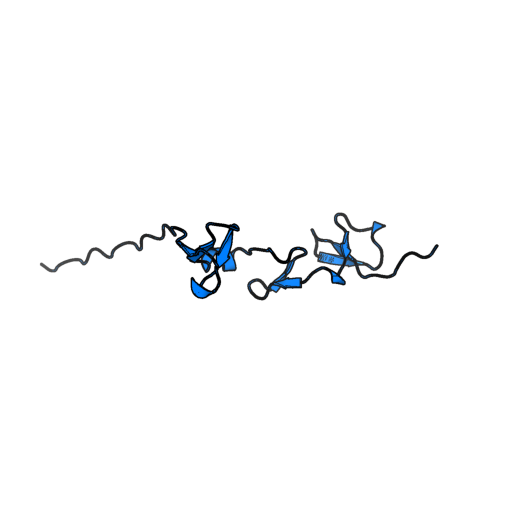00 53.75 83 ILE A N 1
ATOM 599 C CA . ILE A 1 83 ? -15.957 -5.575 8.748 1.00 53.75 83 ILE A CA 1
ATOM 600 C C . ILE A 1 83 ? -16.908 -5.651 9.937 1.00 53.75 83 ILE A C 1
ATOM 602 O O . ILE A 1 83 ? -16.495 -5.809 11.087 1.00 53.75 83 ILE A O 1
ATOM 606 N N . LYS A 1 84 ? -18.203 -5.451 9.664 1.00 44.06 84 LYS A N 1
ATOM 607 C CA . LYS A 1 84 ? -19.253 -5.796 10.624 1.00 44.06 84 LYS A CA 1
ATOM 608 C C . LYS A 1 84 ? -19.162 -7.314 10.794 1.00 44.06 84 LYS A C 1
ATOM 610 O O . LYS A 1 84 ? -19.430 -8.047 9.846 1.00 44.06 84 LYS A O 1
ATOM 615 N N . LYS A 1 85 ? -18.712 -7.800 11.956 1.00 44.25 85 LYS A N 1
ATOM 616 C CA . LYS A 1 85 ? -18.854 -9.227 12.286 1.00 44.25 85 LYS A CA 1
ATOM 617 C C . LYS A 1 85 ? -20.345 -9.573 12.159 1.00 44.25 85 LYS A C 1
ATOM 619 O O . LYS A 1 85 ? -21.146 -8.772 12.644 1.00 44.25 85 LYS A O 1
ATOM 624 N N . PRO A 1 86 ? -20.738 -10.711 11.559 1.00 51.47 86 PRO A N 1
ATOM 625 C CA . PRO A 1 86 ? -22.107 -11.176 11.694 1.00 51.47 86 PRO A CA 1
ATOM 626 C C . PRO A 1 86 ? -22.337 -11.428 13.183 1.00 51.47 86 PRO A C 1
ATOM 628 O O . PRO A 1 86 ? -21.723 -12.304 13.795 1.00 51.47 86 PRO A O 1
ATOM 631 N N . THR A 1 87 ? -23.139 -10.567 13.794 1.00 52.81 87 THR A N 1
ATOM 632 C CA . THR A 1 87 ? -23.589 -10.691 15.172 1.00 52.81 87 THR A CA 1
ATOM 633 C C . THR A 1 87 ? -24.293 -12.038 15.269 1.00 52.81 87 THR A C 1
ATOM 635 O O . THR A 1 87 ? -25.326 -12.234 14.634 1.00 52.81 87 THR A O 1
ATOM 638 N N . LYS A 1 88 ? -23.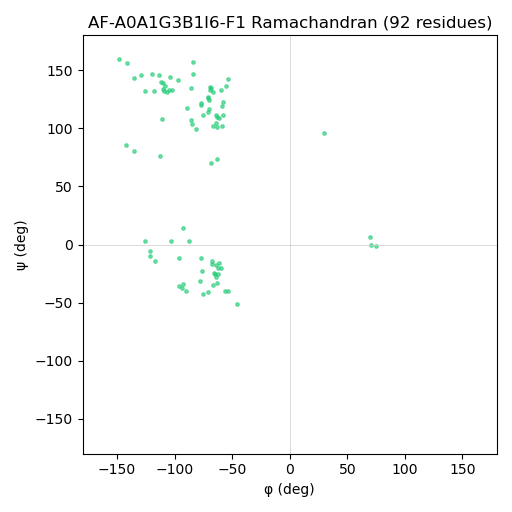717 -13.001 16.000 1.00 53.09 88 LYS A N 1
ATOM 639 C CA . LYS A 1 88 ? -24.426 -14.236 16.345 1.00 53.09 88 LYS A CA 1
ATOM 640 C C . LYS A 1 88 ? -25.677 -13.822 17.120 1.00 53.09 88 LYS A C 1
ATOM 642 O O . LYS A 1 88 ? -25.574 -13.461 18.290 1.00 53.09 88 LYS A O 1
ATOM 647 N N . VAL A 1 89 ? -26.837 -13.836 16.465 1.00 57.69 89 VAL A N 1
ATOM 648 C CA . VAL A 1 89 ? -28.129 -13.832 17.152 1.00 57.69 89 VAL A CA 1
ATOM 649 C C . VAL A 1 89 ? -28.175 -15.144 17.919 1.00 57.69 89 VAL A C 1
ATOM 651 O O . VAL A 1 89 ? -28.264 -16.220 17.333 1.00 57.69 89 VAL A O 1
ATOM 654 N N . GLY A 1 90 ? -27.984 -15.051 19.233 1.00 51.59 90 GLY A N 1
ATOM 655 C CA . GLY A 1 90 ? -28.139 -16.179 20.132 1.00 51.59 90 GLY A CA 1
ATOM 656 C C . GLY A 1 90 ? -29.562 -16.710 20.021 1.00 51.59 90 GLY A C 1
ATOM 657 O O . GLY A 1 90 ? -30.516 -15.983 20.290 1.00 51.59 90 GLY A O 1
ATOM 658 N N . ALA A 1 91 ? -29.690 -17.974 19.623 1.00 57.28 91 ALA A N 1
ATOM 659 C CA . ALA A 1 91 ? -30.919 -18.732 19.769 1.00 57.28 91 ALA A CA 1
ATOM 660 C C . ALA A 1 91 ? -31.205 -18.866 21.271 1.00 57.28 91 ALA A C 1
ATOM 662 O O . ALA A 1 91 ? -30.551 -19.630 21.981 1.00 57.28 91 ALA A O 1
ATOM 663 N N . ARG A 1 92 ? -32.125 -18.038 21.772 1.00 52.69 92 ARG A N 1
ATOM 664 C CA . ARG A 1 92 ? -32.705 -18.193 23.106 1.00 52.69 92 ARG A CA 1
ATOM 665 C C . ARG A 1 92 ? -33.584 -19.443 23.112 1.00 52.69 92 ARG A C 1
ATOM 667 O O . ARG A 1 92 ? -34.387 -19.638 22.206 1.00 52.69 92 ARG A O 1
ATOM 674 N N . ALA A 1 93 ? -33.393 -20.242 24.155 1.00 54.81 93 ALA A N 1
ATOM 675 C CA . ALA A 1 93 ? -34.132 -21.448 24.486 1.00 54.81 93 ALA A CA 1
ATOM 676 C C . ALA A 1 93 ? -35.652 -21.229 24.548 1.00 54.81 93 ALA A C 1
ATOM 678 O O . ALA A 1 93 ? -36.112 -20.206 25.068 1.00 54.81 93 ALA A O 1
ATOM 679 N N . ARG A 1 94 ? -36.397 -22.233 24.083 1.00 50.78 94 ARG A N 1
ATOM 680 C CA . ARG A 1 94 ? -37.720 -22.622 24.574 1.00 50.78 94 ARG A CA 1
ATOM 681 C C . ARG A 1 94 ? -37.802 -24.137 24.569 1.00 50.78 94 ARG A C 1
ATOM 683 O O . ARG A 1 94 ? -37.253 -24.725 23.612 1.00 50.78 94 ARG A O 1
#